Protein AF-A0A1I3QGP7-F1 (afdb_monomer_lite)

InterPro domains:
  IPR021505 Bacteriophage B3, Orf6 [PF11363] (1-70)

Fold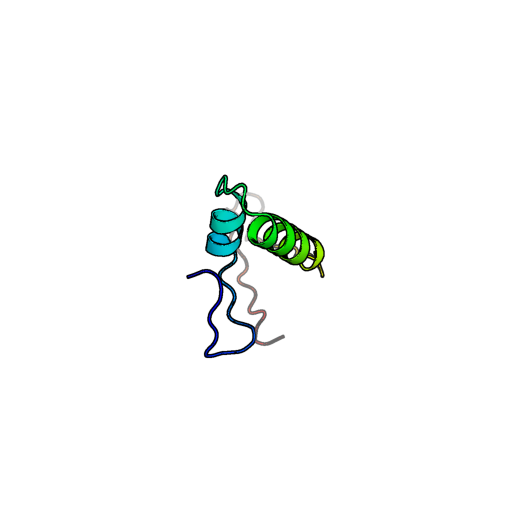seek 3Di:
DQDDPVDPPDGDPVVLVVLLPDPDPPPVSVVVSVVSVVPDDDPDDDDDDWDWDAPDPPGDTDTDDDDPVVD

Structure (mmCIF, N/CA/C/O backbone):
data_AF-A0A1I3QGP7-F1
#
_entry.id   AF-A0A1I3QGP7-F1
#
loop_
_atom_site.group_PDB
_atom_site.id
_atom_site.type_symbol
_atom_site.label_atom_id
_atom_site.label_alt_id
_atom_site.label_comp_id
_atom_site.label_asym_id
_atom_site.label_entity_id
_atom_site.label_seq_id
_atom_site.pdbx_PDB_ins_code
_atom_site.Cartn_x
_atom_site.Cartn_y
_atom_site.Cartn_z
_atom_site.occupancy
_atom_site.B_iso_or_equiv
_atom_site.auth_seq_id
_atom_site.auth_comp_id
_atom_site.auth_asym_id
_atom_site.auth_atom_id
_atom_site.pdbx_PDB_model_num
ATOM 1 N N . ARG A 1 1 ? -14.001 -5.210 0.417 1.00 77.56 1 ARG A N 1
ATOM 2 C CA . ARG A 1 1 ? -14.108 -5.443 1.883 1.00 77.56 1 ARG A CA 1
ATOM 3 C C . ARG A 1 1 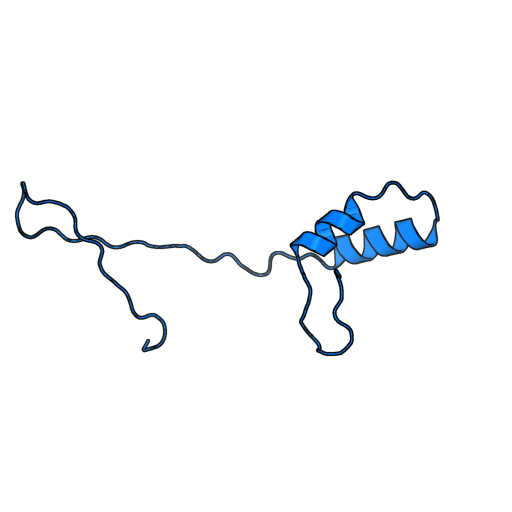? -12.715 -5.340 2.482 1.00 77.56 1 ARG A C 1
ATOM 5 O O . ARG A 1 1 ? -11.820 -6.031 2.010 1.00 77.56 1 ARG A O 1
ATOM 12 N N . ALA A 1 2 ? -12.532 -4.477 3.483 1.00 82.88 2 ALA A N 1
ATOM 13 C CA . ALA A 1 2 ? -11.216 -4.190 4.056 1.00 82.88 2 ALA A CA 1
ATOM 14 C C . ALA A 1 2 ? -10.665 -5.310 4.952 1.00 82.88 2 ALA A C 1
ATOM 16 O O . ALA A 1 2 ? -9.492 -5.663 4.843 1.00 82.88 2 ALA A O 1
ATOM 17 N N . PHE A 1 3 ? -11.530 -5.905 5.772 1.00 87.12 3 PHE A N 1
ATOM 18 C CA . PHE A 1 3 ? -11.209 -7.041 6.631 1.00 87.12 3 PHE A CA 1
ATOM 19 C C . PHE A 1 3 ? -11.893 -8.297 6.090 1.00 87.12 3 PHE A C 1
ATOM 21 O O . PHE A 1 3 ? -13.096 -8.269 5.814 1.00 87.12 3 PHE A O 1
ATOM 28 N N . ASN A 1 4 ? -11.135 -9.383 5.929 1.00 81.44 4 ASN A N 1
ATOM 29 C CA . ASN A 1 4 ? -11.688 -10.708 5.675 1.00 81.44 4 ASN A CA 1
ATOM 30 C C . ASN A 1 4 ? -11.617 -11.525 6.973 1.00 81.44 4 ASN A C 1
ATOM 32 O O . ASN A 1 4 ? -10.537 -11.925 7.401 1.00 81.44 4 ASN A O 1
ATOM 36 N N . THR A 1 5 ? -12.761 -11.722 7.626 1.00 76.69 5 THR A N 1
ATOM 37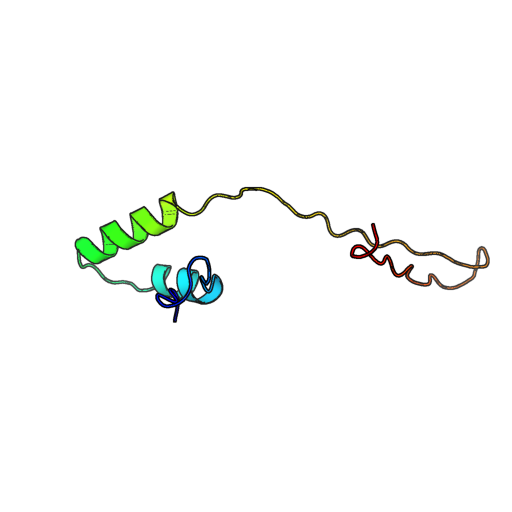 C CA . THR A 1 5 ? -12.862 -12.360 8.951 1.00 76.69 5 THR A CA 1
ATOM 38 C C . THR A 1 5 ? -12.674 -13.870 8.914 1.00 76.69 5 THR A C 1
ATOM 40 O O . THR A 1 5 ? -12.369 -14.469 9.939 1.00 76.69 5 THR A O 1
ATOM 43 N N . ASP A 1 6 ? -12.807 -14.478 7.736 1.00 73.50 6 ASP A N 1
ATOM 44 C CA . ASP A 1 6 ? -12.813 -15.935 7.593 1.00 73.50 6 ASP A CA 1
ATOM 45 C C . ASP A 1 6 ? -11.391 -16.513 7.501 1.00 73.50 6 ASP A C 1
ATOM 47 O O . ASP A 1 6 ? -11.189 -17.719 7.642 1.00 73.50 6 ASP A O 1
ATOM 51 N N . LYS A 1 7 ? -10.380 -15.664 7.256 1.00 67.62 7 LYS A N 1
ATOM 52 C CA . LYS A 1 7 ? -8.966 -16.057 7.158 1.00 67.62 7 LYS A CA 1
ATOM 53 C C . LYS A 1 7 ? -8.066 -15.011 7.806 1.00 67.62 7 LYS A C 1
ATOM 55 O O . LYS A 1 7 ? -7.920 -13.900 7.295 1.00 67.62 7 LYS A O 1
ATOM 60 N N . ALA A 1 8 ? -7.400 -15.397 8.893 1.00 61.16 8 ALA A N 1
ATOM 61 C CA . ALA A 1 8 ? -6.388 -14.567 9.537 1.00 61.16 8 ALA A CA 1
ATOM 62 C C . ALA A 1 8 ? -5.315 -14.112 8.526 1.00 61.16 8 ALA A C 1
ATOM 64 O O . ALA A 1 8 ? -4.853 -14.890 7.691 1.00 61.16 8 ALA A O 1
ATOM 65 N N . GLY A 1 9 ? -4.942 -12.832 8.585 1.00 67.88 9 GLY A N 1
ATOM 66 C CA . GLY A 1 9 ? -3.923 -12.233 7.716 1.00 67.88 9 GLY A CA 1
ATOM 67 C C . GLY A 1 9 ? -4.408 -11.772 6.335 1.00 67.88 9 GLY A C 1
ATOM 68 O O . GLY A 1 9 ? -3.633 -11.150 5.610 1.00 67.88 9 GLY A O 1
ATOM 69 N N . GLN A 1 10 ? -5.673 -11.999 5.961 1.00 76.56 10 GLN A N 1
ATOM 70 C CA . GLN A 1 10 ? -6.229 -11.450 4.720 1.00 76.56 10 GLN A CA 1
ATOM 71 C C . GLN A 1 10 ? -6.829 -10.057 4.939 1.00 76.56 10 GLN A C 1
ATOM 73 O O . GLN A 1 10 ? -8.020 -9.891 5.202 1.00 76.56 10 GLN A O 1
ATOM 78 N N . ILE A 1 11 ? -5.984 -9.037 4.801 1.00 84.38 11 ILE A N 1
ATOM 79 C CA . ILE A 1 11 ? -6.387 -7.628 4.843 1.00 84.38 11 ILE A CA 1
ATOM 80 C C . ILE A 1 11 ? -6.188 -7.027 3.455 1.00 84.38 11 ILE A C 1
ATOM 82 O O . ILE A 1 11 ? -5.107 -7.128 2.869 1.00 84.38 11 ILE A O 1
ATOM 86 N N . ASN A 1 12 ? -7.217 -6.362 2.928 1.00 87.31 12 ASN A N 1
ATOM 87 C CA . ASN A 1 12 ? -7.074 -5.615 1.686 1.00 87.31 12 ASN A CA 1
ATOM 88 C C . ASN A 1 12 ? -6.573 -4.200 1.994 1.00 87.31 12 ASN A C 1
ATOM 90 O O . ASN A 1 12 ? -7.324 -3.336 2.445 1.00 87.31 12 ASN A 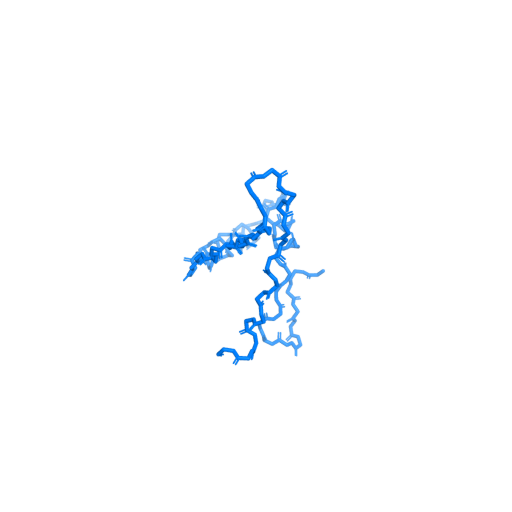O 1
ATOM 94 N N . ARG A 1 13 ? -5.291 -3.953 1.710 1.00 87.06 13 ARG A N 1
ATOM 95 C CA . ARG A 1 13 ? -4.638 -2.671 2.000 1.00 87.06 13 ARG A CA 1
ATOM 96 C C . ARG A 1 13 ? -5.315 -1.478 1.315 1.00 87.06 13 ARG A C 1
ATOM 98 O O . ARG A 1 13 ? -5.422 -0.424 1.931 1.0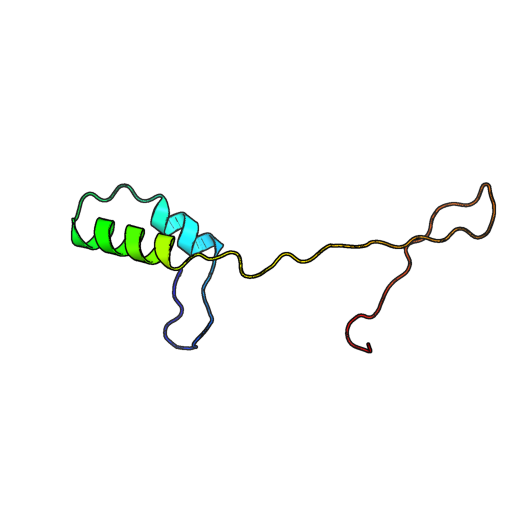0 87.06 13 ARG A O 1
ATOM 105 N N . ALA A 1 14 ? -5.768 -1.626 0.069 1.00 90.19 14 ALA A N 1
ATOM 106 C CA . ALA A 1 14 ? -6.419 -0.534 -0.659 1.00 90.19 14 ALA A CA 1
ATOM 107 C C . ALA A 1 14 ? -7.740 -0.133 0.012 1.00 90.19 14 ALA A C 1
ATOM 109 O O . ALA A 1 14 ? -8.002 1.045 0.236 1.00 90.19 14 ALA A O 1
ATOM 110 N N . GLU A 1 15 ? -8.521 -1.127 0.418 1.00 90.94 15 GLU A N 1
ATOM 111 C CA . GLU A 1 15 ? -9.809 -0.937 1.085 1.00 90.94 15 GLU A CA 1
ATOM 112 C C . GLU A 1 15 ? -9.659 -0.344 2.495 1.00 90.94 15 GLU A C 1
ATOM 114 O O . GLU A 1 15 ? -10.486 0.465 2.907 1.00 90.94 15 GLU A O 1
ATOM 119 N N . ILE A 1 16 ? -8.589 -0.679 3.227 1.00 91.25 16 ILE A N 1
ATOM 120 C CA . ILE A 1 16 ? -8.268 -0.029 4.511 1.00 91.25 16 ILE A CA 1
ATOM 121 C C . ILE A 1 16 ? -8.050 1.474 4.311 1.00 91.25 16 ILE A C 1
ATOM 123 O O . ILE A 1 16 ? -8.613 2.282 5.047 1.00 91.25 16 ILE A O 1
ATOM 127 N N . PHE A 1 17 ? -7.292 1.870 3.284 1.00 92.06 17 PHE A N 1
ATOM 128 C CA . PHE A 1 17 ? -7.115 3.289 2.969 1.00 92.06 17 PHE A CA 1
ATOM 129 C C . PHE A 1 17 ? -8.414 3.966 2.525 1.00 92.06 17 PHE A C 1
ATOM 131 O O . PHE A 1 17 ? -8.569 5.162 2.759 1.00 92.06 17 PHE A O 1
ATOM 138 N N . MET A 1 18 ? -9.351 3.234 1.916 1.00 93.19 18 MET A N 1
ATOM 139 C CA . MET A 1 18 ? -10.682 3.767 1.613 1.00 93.19 18 MET A CA 1
ATOM 140 C C . MET A 1 18 ? -11.502 4.018 2.882 1.00 93.19 18 MET A C 1
ATOM 142 O O . MET A 1 18 ? -12.111 5.078 2.983 1.00 93.19 18 MET A O 1
ATOM 146 N N . LEU A 1 19 ? -11.470 3.111 3.869 1.00 92.00 19 LEU A N 1
ATOM 147 C CA . LEU A 1 19 ? -12.143 3.321 5.161 1.00 92.00 19 LEU A CA 1
ATOM 148 C C . LEU A 1 19 ? -11.629 4.576 5.872 1.00 92.00 19 LEU A C 1
ATOM 150 O O . LEU A 1 19 ? -12.425 5.384 6.339 1.00 92.00 19 LEU A O 1
ATOM 154 N N . LEU A 1 20 ? -10.307 4.779 5.886 1.00 92.69 20 LEU A N 1
ATOM 155 C CA . LEU A 1 20 ? -9.677 5.935 6.535 1.00 92.69 20 LEU A CA 1
ATOM 156 C C . LEU A 1 20 ? -10.049 7.291 5.905 1.00 92.69 20 LEU A C 1
ATOM 158 O O . LEU A 1 20 ? -9.768 8.321 6.514 1.00 92.69 20 LEU A O 1
ATOM 162 N N . ARG A 1 21 ? -10.627 7.306 4.696 1.00 93.81 21 ARG A N 1
ATOM 163 C CA . ARG A 1 21 ? -11.052 8.527 3.987 1.00 93.81 21 ARG A CA 1
ATOM 164 C C . ARG A 1 21 ? -12.501 8.921 4.261 1.00 93.81 21 ARG A C 1
ATOM 166 O O . ARG A 1 21 ? -12.901 10.004 3.849 1.00 93.81 21 ARG A O 1
ATOM 173 N N . LEU A 1 22 ? -13.293 8.045 4.876 1.00 94.44 22 LEU A N 1
ATOM 174 C CA . LEU A 1 22 ? -14.693 8.338 5.163 1.00 94.44 22 LEU A CA 1
ATOM 175 C C . LEU A 1 22 ? -14.779 9.371 6.288 1.00 94.44 22 LEU A C 1
ATOM 177 O O . LEU A 1 22 ? -14.231 9.163 7.371 1.00 94.44 22 LEU A O 1
ATOM 181 N N . ASP A 1 23 ? -15.489 10.462 6.019 1.00 94.69 23 ASP A N 1
ATOM 182 C CA . ASP A 1 23 ? -15.719 11.538 6.977 1.00 94.69 23 ASP A CA 1
ATOM 183 C C . ASP A 1 23 ? -16.940 11.219 7.850 1.00 94.69 23 ASP A C 1
ATOM 185 O O . ASP A 1 23 ? -18.069 11.622 7.574 1.00 94.69 23 ASP A O 1
ATOM 189 N N . ILE A 1 24 ? -16.718 10.391 8.870 1.00 96.69 24 ILE A N 1
ATOM 190 C CA . ILE A 1 24 ? -17.739 9.969 9.830 1.00 96.69 24 ILE A CA 1
ATOM 191 C C . ILE A 1 24 ? -17.327 10.478 11.209 1.00 96.69 24 ILE A C 1
ATOM 193 O O . ILE A 1 24 ? -16.237 10.179 11.691 1.00 96.69 24 ILE A O 1
ATOM 197 N N . GLN A 1 25 ? -18.232 11.219 11.844 1.00 96.94 25 GLN A N 1
ATOM 198 C CA . GLN A 1 25 ? -17.987 11.934 13.101 1.00 96.94 25 GLN A CA 1
ATOM 199 C C . GLN A 1 25 ? -18.369 11.125 14.359 1.00 96.94 25 GLN A C 1
ATOM 201 O O . GLN A 1 25 ? -18.228 11.621 15.472 1.00 96.94 25 GLN A O 1
ATOM 206 N N . ASP A 1 26 ? -18.858 9.885 14.208 1.00 97.94 26 ASP A N 1
ATOM 207 C CA . ASP A 1 26 ? -19.139 8.983 15.340 1.00 97.94 26 ASP A CA 1
ATOM 208 C C . ASP A 1 26 ? -17.842 8.688 16.113 1.00 97.94 26 ASP A C 1
ATOM 210 O O . ASP A 1 26 ? -16.828 8.293 15.536 1.00 97.94 26 ASP A O 1
ATOM 214 N N . GLU A 1 27 ? -17.870 8.859 17.433 1.00 97.50 27 GLU A N 1
ATOM 215 C CA . GLU A 1 27 ? -16.688 8.711 18.286 1.00 97.50 27 GLU A CA 1
ATOM 216 C C . GLU A 1 27 ? -16.068 7.308 18.198 1.00 97.50 27 GLU A C 1
ATOM 218 O O . GLU A 1 27 ? -14.848 7.173 18.097 1.00 97.50 27 GLU A O 1
ATOM 223 N N . ARG A 1 28 ? -16.890 6.251 18.131 1.00 97.31 28 ARG A N 1
ATOM 224 C CA . ARG A 1 28 ? -16.400 4.867 18.005 1.00 97.31 28 ARG A CA 1
ATOM 225 C C . ARG A 1 28 ? -15.714 4.661 16.664 1.00 97.31 28 ARG A C 1
ATOM 227 O O .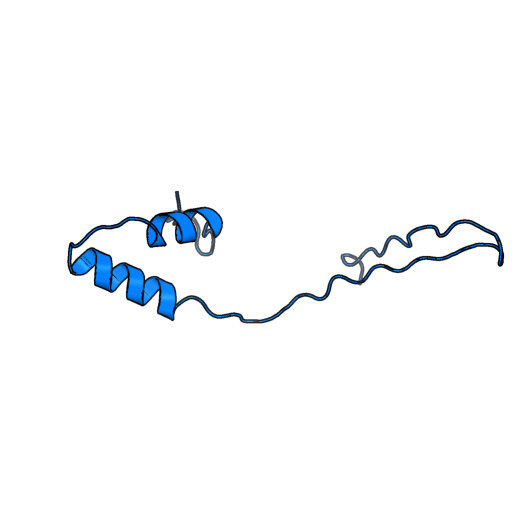 ARG A 1 28 ? -14.715 3.942 16.592 1.00 97.31 28 ARG A O 1
ATOM 234 N N . TRP A 1 29 ? -16.234 5.289 15.608 1.00 96.31 29 TRP A N 1
ATOM 235 C CA . TRP A 1 29 ? -15.593 5.280 14.296 1.00 96.31 29 TRP A CA 1
ATOM 236 C C . TRP A 1 29 ? -14.222 5.951 14.354 1.00 96.31 29 TRP A C 1
ATOM 238 O O . TRP A 1 29 ? -13.231 5.356 13.926 1.00 96.31 29 TRP A O 1
ATOM 248 N N . LEU A 1 30 ? -14.140 7.149 14.936 1.00 97.00 30 LEU A N 1
ATOM 249 C CA . LEU A 1 30 ? -12.880 7.878 15.085 1.00 97.00 30 LEU A CA 1
ATOM 250 C C . LEU A 1 30 ? -11.855 7.070 15.891 1.00 97.00 30 LEU A C 1
ATOM 252 O O . LEU A 1 30 ? -10.716 6.917 15.437 1.00 97.00 30 LEU A O 1
ATOM 256 N N . SER A 1 31 ? -12.260 6.475 17.018 1.00 97.31 31 SER A N 1
ATOM 257 C CA . SER A 1 31 ? -11.401 5.585 17.810 1.00 97.31 31 SER A CA 1
ATOM 258 C C . SER A 1 31 ? -10.918 4.377 17.003 1.00 97.31 31 SER A C 1
ATOM 260 O O . SER A 1 31 ? -9.735 4.037 17.054 1.00 97.31 31 SER A O 1
ATOM 262 N N . ALA A 1 32 ? -11.788 3.753 16.202 1.00 95.62 32 ALA A N 1
ATOM 263 C CA . ALA A 1 32 ? -11.400 2.643 15.333 1.00 95.62 32 ALA A CA 1
ATOM 264 C C . ALA A 1 32 ? -10.390 3.077 14.255 1.00 95.62 32 ALA A C 1
ATOM 266 O O . ALA A 1 32 ? -9.415 2.368 14.003 1.00 95.62 32 ALA A O 1
ATOM 267 N N . MET A 1 33 ? -10.574 4.250 13.641 1.00 96.19 33 MET A N 1
ATOM 268 C CA . MET A 1 33 ? -9.638 4.778 12.641 1.00 96.19 33 MET A CA 1
ATOM 269 C C . MET A 1 33 ? -8.269 5.111 13.252 1.00 96.19 33 MET A C 1
ATOM 271 O O . MET A 1 33 ? -7.246 4.934 12.586 1.00 96.19 33 MET A O 1
ATOM 275 N N . VAL A 1 34 ? -8.232 5.572 14.508 1.00 96.25 34 VAL A N 1
ATOM 276 C CA . VAL A 1 34 ? -6.985 5.743 15.274 1.00 96.25 34 VAL A CA 1
ATOM 277 C C . VAL A 1 34 ? -6.307 4.391 15.501 1.00 96.25 34 VAL A C 1
ATOM 279 O O . VAL A 1 34 ? -5.162 4.224 15.092 1.00 96.25 34 VAL A O 1
ATOM 282 N N . ALA A 1 35 ? -7.030 3.394 16.018 1.00 95.69 35 ALA A N 1
ATOM 283 C CA . ALA A 1 35 ? -6.474 2.062 16.267 1.00 95.69 35 ALA A CA 1
ATOM 284 C C . ALA A 1 35 ? -5.910 1.400 14.994 1.00 95.69 35 ALA A C 1
ATOM 286 O O . ALA A 1 35 ? -4.845 0.782 15.025 1.00 95.69 35 ALA A O 1
ATOM 287 N N . ILE A 1 36 ? -6.588 1.561 13.850 1.00 93.12 36 ILE A N 1
ATOM 288 C CA . ILE A 1 36 ? -6.092 1.079 12.551 1.00 93.12 36 ILE A CA 1
ATOM 289 C C . ILE A 1 36 ? -4.777 1.773 12.178 1.00 93.12 36 ILE A C 1
ATOM 291 O O . ILE A 1 36 ? -3.853 1.104 11.716 1.00 93.12 36 ILE A O 1
ATOM 295 N N . ARG A 1 37 ? -4.673 3.095 12.373 1.00 93.31 37 ARG A N 1
ATOM 296 C CA . ARG A 1 37 ? -3.435 3.843 12.107 1.00 93.31 37 ARG A CA 1
ATOM 297 C C . ARG A 1 37 ? -2.288 3.394 13.000 1.00 93.31 37 ARG A C 1
ATOM 299 O O . ARG A 1 37 ? -1.206 3.149 12.477 1.00 93.31 37 ARG A O 1
ATOM 306 N N . ASP A 1 38 ? -2.540 3.196 14.286 1.00 94.06 38 ASP A N 1
ATOM 307 C CA . ASP A 1 38 ? -1.520 2.757 15.245 1.00 94.06 38 ASP A CA 1
ATOM 308 C C . ASP A 1 38 ? -1.009 1.335 14.954 1.00 94.06 38 ASP A C 1
ATOM 310 O O . ASP A 1 38 ? 0.157 1.003 15.202 1.00 94.06 38 ASP A O 1
ATOM 314 N N . ALA A 1 39 ? -1.870 0.489 14.381 1.00 90.62 39 ALA A N 1
ATOM 315 C CA . ALA A 1 39 ? -1.515 -0.857 13.946 1.00 90.62 39 ALA A CA 1
ATOM 316 C C . ALA A 1 39 ? -0.696 -0.886 12.637 1.00 90.62 39 ALA A C 1
ATOM 318 O O . ALA A 1 39 ? -0.023 -1.883 12.359 1.00 90.62 39 ALA A O 1
ATOM 319 N N . MET A 1 40 ? -0.716 0.177 11.822 1.00 89.38 40 MET A N 1
ATOM 320 C CA . MET A 1 40 ? 0.056 0.237 10.577 1.00 89.38 40 MET A CA 1
ATOM 321 C C . MET A 1 40 ? 1.535 0.511 10.862 1.00 89.38 40 MET A C 1
ATOM 323 O O . MET A 1 40 ? 1.948 1.643 11.100 1.00 89.38 40 MET A O 1
ATOM 327 N N . ARG A 1 41 ? 2.365 -0.533 10.768 1.00 86.56 41 ARG A N 1
ATOM 328 C CA . ARG A 1 41 ? 3.823 -0.430 10.917 1.00 86.56 41 ARG A CA 1
ATOM 329 C C . ARG A 1 41 ? 4.536 -0.879 9.650 1.00 86.56 41 ARG A C 1
ATOM 331 O O . ARG A 1 41 ? 4.231 -1.931 9.090 1.00 86.56 41 ARG A O 1
ATOM 338 N N . VAL A 1 42 ? 5.525 -0.100 9.219 1.00 84.12 42 VAL A N 1
ATOM 339 C CA . VAL A 1 42 ? 6.462 -0.532 8.177 1.00 84.12 42 VAL A CA 1
ATOM 340 C C . VAL A 1 42 ? 7.449 -1.499 8.825 1.00 84.12 42 VAL A C 1
ATOM 342 O O . VAL A 1 42 ? 8.355 -1.085 9.537 1.00 84.12 42 VAL A O 1
ATOM 345 N N . VAL A 1 43 ? 7.245 -2.798 8.606 1.00 84.75 43 VAL A N 1
ATOM 346 C CA . VAL A 1 43 ? 8.101 -3.867 9.159 1.00 84.75 43 VAL A CA 1
ATOM 347 C C . VAL A 1 43 ? 9.341 -4.153 8.306 1.00 84.75 43 VAL A C 1
ATOM 349 O O . VAL A 1 43 ? 10.209 -4.921 8.702 1.00 84.75 43 VAL A O 1
ATOM 352 N N . GLY A 1 44 ? 9.430 -3.538 7.128 1.00 80.81 44 GLY A N 1
ATOM 353 C CA . GLY A 1 44 ? 10.563 -3.668 6.226 1.00 80.81 44 GLY A CA 1
ATOM 354 C C . GLY A 1 44 ? 10.282 -3.035 4.870 1.00 80.81 44 GLY A C 1
ATOM 355 O O . GLY A 1 44 ? 9.149 -2.668 4.549 1.00 80.81 44 GLY A O 1
ATOM 356 N N . SER A 1 45 ? 11.325 -2.924 4.060 1.00 81.38 45 SER A N 1
ATOM 357 C CA . SER A 1 45 ? 11.241 -2.556 2.651 1.00 81.38 45 SER A CA 1
ATOM 358 C C . SER A 1 45 ? 11.814 -3.693 1.808 1.00 81.38 45 SER A C 1
ATOM 360 O O . SER A 1 45 ? 12.689 -4.436 2.250 1.00 81.38 45 SER A O 1
ATOM 362 N N . LYS A 1 46 ? 11.296 -3.867 0.589 1.00 77.12 46 LYS A N 1
ATOM 363 C CA . LYS A 1 46 ? 11.848 -4.818 -0.378 1.00 77.12 46 LYS A CA 1
ATOM 364 C C . LYS A 1 46 ? 12.492 -4.026 -1.506 1.00 77.12 46 LYS A C 1
ATOM 366 O O . LYS A 1 46 ? 11.794 -3.330 -2.242 1.00 77.12 46 LYS A O 1
ATOM 371 N N . THR A 1 47 ? 13.807 -4.127 -1.647 1.00 79.38 47 THR A N 1
ATOM 372 C CA . THR A 1 47 ? 14.519 -3.495 -2.760 1.00 79.38 47 THR A CA 1
ATOM 373 C C . THR A 1 47 ? 14.262 -4.287 -4.035 1.00 79.38 47 THR A C 1
ATOM 375 O O . THR A 1 47 ? 14.511 -5.491 -4.092 1.00 79.38 47 THR A O 1
ATOM 378 N N . TYR A 1 48 ? 13.751 -3.619 -5.067 1.00 77.81 48 TYR A N 1
ATOM 379 C CA . TYR A 1 48 ? 13.576 -4.224 -6.381 1.00 77.81 48 TYR A CA 1
ATOM 380 C C . TYR A 1 48 ? 14.844 -4.014 -7.213 1.00 77.81 48 TYR A C 1
ATOM 382 O O . TYR A 1 48 ? 15.121 -2.905 -7.664 1.00 77.81 48 TYR A O 1
ATOM 390 N N . VAL A 1 49 ? 15.626 -5.080 -7.387 1.00 81.69 49 VAL A N 1
ATOM 391 C CA . VAL A 1 49 ? 16.876 -5.068 -8.158 1.00 81.69 49 VAL A CA 1
ATOM 392 C C . VAL A 1 49 ? 16.622 -5.651 -9.547 1.00 81.69 49 VAL A C 1
ATOM 394 O O . VAL A 1 49 ? 16.011 -6.711 -9.674 1.00 81.69 49 VAL A O 1
ATOM 397 N N . ARG A 1 50 ? 17.105 -4.970 -10.594 1.00 87.38 50 ARG A N 1
ATOM 398 C CA . ARG A 1 50 ? 17.137 -5.493 -11.967 1.00 87.38 50 ARG A CA 1
ATOM 399 C C . ARG A 1 50 ? 18.577 -5.595 -12.447 1.00 87.38 50 ARG A C 1
ATOM 401 O O . ARG A 1 50 ? 19.302 -4.605 -12.429 1.00 87.38 50 ARG A O 1
ATOM 408 N N . CYS A 1 51 ? 18.952 -6.775 -12.920 1.00 90.31 51 CYS A N 1
ATOM 409 C CA . CYS A 1 51 ? 20.249 -7.023 -13.535 1.00 90.31 51 CYS A CA 1
ATOM 410 C C . CYS A 1 51 ? 20.092 -7.074 -15.054 1.00 90.31 51 CYS A C 1
ATOM 412 O O . CYS A 1 51 ? 19.102 -7.602 -15.562 1.00 90.31 51 CYS A O 1
ATOM 414 N N . TYR A 1 52 ? 21.077 -6.546 -15.775 1.00 94.38 52 TYR A N 1
ATOM 415 C CA . TYR A 1 52 ? 21.121 -6.582 -17.232 1.00 94.38 52 TYR A CA 1
ATOM 416 C C . TYR A 1 52 ? 22.503 -7.029 -17.698 1.00 94.38 52 TYR A C 1
ATOM 418 O O . TYR A 1 52 ? 23.505 -6.789 -17.023 1.00 94.38 52 TYR A O 1
ATOM 426 N N . ARG A 1 53 ? 22.554 -7.654 -18.872 1.00 94.38 53 ARG A N 1
ATOM 427 C CA . ARG A 1 53 ? 23.793 -8.028 -19.562 1.00 94.38 53 ARG A CA 1
ATOM 428 C C . ARG A 1 53 ? 23.745 -7.586 -21.019 1.00 94.38 53 ARG A C 1
ATOM 430 O O . ARG A 1 53 ? 22.664 -7.449 -21.578 1.00 94.38 53 ARG A O 1
ATOM 437 N N . ARG A 1 54 ? 24.901 -7.403 -21.645 1.00 96.88 54 ARG A N 1
ATOM 438 C CA . ARG A 1 54 ? 25.031 -7.189 -23.093 1.00 96.88 54 ARG A CA 1
ATOM 439 C C . ARG A 1 54 ? 26.198 -8.015 -23.615 1.00 96.88 54 ARG A C 1
ATOM 441 O O . ARG A 1 54 ? 27.168 -8.211 -22.888 1.00 96.88 54 ARG A O 1
ATOM 448 N N . GLU A 1 55 ? 26.086 -8.505 -24.843 1.00 92.69 55 GLU A N 1
ATOM 449 C CA . GLU A 1 55 ? 27.087 -9.408 -25.434 1.00 92.69 55 GLU A CA 1
ATOM 450 C C . GLU A 1 55 ? 28.311 -8.665 -25.983 1.00 92.69 55 GLU A C 1
ATOM 452 O O . GLU A 1 55 ? 29.407 -9.213 -26.020 1.00 92.69 55 GLU A O 1
ATOM 457 N N . SER A 1 56 ? 28.155 -7.393 -26.355 1.00 94.81 56 SER A N 1
ATOM 458 C CA . SER A 1 56 ? 29.235 -6.542 -26.858 1.00 94.81 56 SER A CA 1
ATOM 459 C C . SER A 1 56 ? 29.108 -5.115 -26.319 1.00 94.81 56 SER A C 1
ATOM 461 O O . SER A 1 56 ? 28.097 -4.750 -25.713 1.00 94.81 56 SER A O 1
ATOM 463 N N . ARG A 1 57 ? 30.138 -4.280 -26.522 1.00 92.06 57 ARG A N 1
ATOM 464 C CA . ARG A 1 57 ? 30.138 -2.878 -26.054 1.00 92.06 57 ARG A CA 1
ATOM 465 C C . ARG A 1 57 ? 29.022 -2.036 -26.679 1.00 92.06 57 ARG A C 1
ATOM 467 O O . ARG A 1 57 ? 28.518 -1.135 -26.015 1.00 92.06 57 ARG A O 1
ATOM 474 N N . GLU A 1 58 ? 28.635 -2.355 -27.907 1.00 95.75 58 GLU A N 1
ATOM 475 C CA . GLU A 1 58 ? 27.586 -1.668 -28.675 1.00 95.75 58 GLU A CA 1
ATOM 476 C C . GLU A 1 58 ? 26.243 -2.418 -28.640 1.00 95.75 58 GLU A C 1
ATOM 478 O O . GLU A 1 58 ? 25.230 -1.906 -29.108 1.00 95.75 58 GLU A O 1
ATOM 483 N N . GLY A 1 59 ? 26.215 -3.629 -28.073 1.00 93.56 59 GLY A N 1
ATOM 484 C CA . GLY A 1 59 ? 25.024 -4.468 -28.008 1.00 93.56 59 GLY A CA 1
ATOM 485 C C . GLY A 1 59 ? 23.953 -3.941 -27.049 1.00 93.56 59 GLY A C 1
ATOM 486 O O . GLY A 1 59 ? 24.241 -3.266 -26.055 1.00 93.56 59 GLY A O 1
ATOM 487 N N . ALA A 1 60 ? 22.700 -4.307 -27.329 1.00 94.94 60 ALA A N 1
ATOM 488 C CA . ALA A 1 60 ? 21.556 -3.961 -26.494 1.00 94.94 60 ALA A CA 1
ATOM 489 C C . ALA A 1 60 ? 21.606 -4.668 -25.128 1.00 94.94 60 ALA A C 1
ATOM 491 O O . ALA A 1 60 ? 21.994 -5.834 -25.019 1.00 94.94 60 ALA A O 1
ATOM 492 N N . TRP A 1 61 ? 21.157 -3.969 -24.086 1.00 95.56 61 TRP A N 1
ATOM 493 C CA . TRP A 1 61 ? 20.987 -4.545 -22.756 1.00 95.56 61 TRP A CA 1
ATOM 494 C C . TRP A 1 61 ? 19.823 -5.536 -22.735 1.00 95.56 61 TRP A C 1
ATOM 496 O O . TRP A 1 61 ? 18.702 -5.204 -23.108 1.00 95.56 61 TRP A O 1
ATOM 506 N N . GLN A 1 62 ? 20.091 -6.738 -22.244 1.00 95.69 62 GLN A N 1
ATOM 507 C CA . GLN A 1 62 ? 19.128 -7.813 -22.052 1.00 95.69 62 GLN A CA 1
ATOM 508 C C . GLN A 1 62 ? 18.913 -8.040 -20.552 1.00 95.69 62 GLN A C 1
ATOM 510 O O . GLN A 1 62 ? 19.898 -8.116 -19.808 1.00 95.69 62 GLN A O 1
ATOM 515 N N . PRO A 1 63 ? 17.661 -8.138 -20.076 1.00 93.50 63 PRO A N 1
ATOM 516 C CA . PRO A 1 63 ? 17.384 -8.393 -18.669 1.00 93.50 63 PRO A CA 1
ATOM 517 C C . PRO A 1 63 ? 17.856 -9.793 -18.263 1.00 93.50 63 PRO A C 1
ATOM 519 O O . PRO A 1 63 ? 17.721 -10.759 -19.012 1.00 93.50 63 PRO A O 1
ATOM 522 N N . VAL A 1 64 ? 18.389 -9.904 -17.050 1.00 91.31 64 VAL A N 1
ATOM 523 C CA . VAL A 1 64 ? 18.726 -11.184 -16.424 1.00 91.31 64 VAL A CA 1
ATOM 524 C C . VAL A 1 64 ? 17.560 -11.593 -15.532 1.00 91.31 64 VAL A C 1
ATOM 526 O O . VAL A 1 64 ? 17.288 -10.949 -14.518 1.00 91.31 64 VAL A O 1
ATOM 529 N N . THR A 1 65 ? 16.865 -12.664 -15.910 1.00 85.94 65 THR A N 1
ATOM 530 C CA . THR A 1 65 ? 15.816 -13.261 -15.078 1.00 85.94 65 THR A CA 1
ATOM 531 C C . THR A 1 65 ? 16.456 -13.972 -13.890 1.00 85.94 65 THR A C 1
ATOM 533 O O . THR A 1 65 ? 17.238 -14.902 -14.074 1.00 85.94 65 THR A O 1
ATOM 536 N N . ILE A 1 66 ? 16.120 -13.539 -12.674 1.00 80.06 66 ILE A N 1
ATOM 537 C CA . ILE A 1 66 ? 16.571 -14.168 -11.429 1.00 80.06 66 ILE A CA 1
ATOM 538 C C . ILE A 1 66 ? 15.399 -14.957 -10.849 1.00 80.06 66 ILE A C 1
ATOM 540 O O . ILE A 1 66 ? 14.371 -14.375 -10.496 1.00 80.06 66 ILE A O 1
ATOM 544 N N . ASP A 1 67 ? 15.558 -16.274 -10.744 1.00 78.69 67 ASP A N 1
ATOM 545 C CA . ASP A 1 67 ? 14.606 -17.139 -10.049 1.00 78.69 67 ASP A CA 1
ATOM 546 C C . ASP A 1 67 ? 14.881 -17.094 -8.542 1.00 78.69 67 ASP A C 1
ATOM 548 O O . ASP A 1 67 ? 15.700 -17.838 -8.008 1.00 78.69 67 ASP A O 1
ATOM 552 N N . LEU A 1 68 ? 14.202 -16.173 -7.860 1.00 68.00 68 LEU A N 1
ATOM 553 C CA . LEU A 1 68 ? 14.296 -16.006 -6.408 1.00 68.00 68 LEU A CA 1
ATOM 554 C C . LEU A 1 68 ? 13.668 -17.170 -5.622 1.00 68.00 68 LEU A C 1
ATOM 556 O O . LEU A 1 68 ? 13.889 -17.244 -4.421 1.00 68.00 68 LEU A O 1
ATOM 560 N N . ALA A 1 69 ? 12.868 -18.038 -6.251 1.00 66.75 69 ALA A N 1
ATOM 561 C CA . ALA A 1 69 ? 12.183 -19.134 -5.561 1.00 66.75 69 ALA A CA 1
ATOM 562 C C . ALA A 1 69 ? 13.050 -20.396 -5.423 1.00 66.75 69 ALA A C 1
ATOM 564 O O . ALA A 1 69 ? 12.729 -21.267 -4.618 1.00 66.75 69 ALA A O 1
ATOM 565 N N . LYS A 1 70 ? 14.128 -20.504 -6.208 1.00 62.25 70 LYS A N 1
ATOM 566 C CA . LYS A 1 70 ? 15.111 -21.600 -6.138 1.00 62.25 70 LYS A CA 1
ATOM 567 C C . LYS A 1 70 ? 16.344 -21.280 -5.284 1.00 62.25 70 LYS A C 1
ATOM 569 O O . LYS A 1 70 ? 17.235 -22.123 -5.204 1.00 62.25 70 LYS A O 1
ATOM 574 N N . ALA A 1 71 ? 16.418 -20.070 -4.735 1.00 57.62 71 ALA A N 1
ATOM 575 C CA . ALA A 1 71 ? 17.510 -19.602 -3.885 1.00 57.62 71 ALA A CA 1
ATOM 576 C C . ALA A 1 71 ? 17.273 -19.947 -2.410 1.00 57.62 71 ALA A C 1
ATOM 578 O O . ALA A 1 71 ? 16.091 -19.973 -1.996 1.00 57.62 71 ALA A O 1
#

Organism: NCBI:txid1114924

pLDDT: mean 87.24, std 9.93, range [57.62, 97.94]

Radius of gyration: 21.54 Å; chains: 1; bounding box: 49×34×47 Å

Secondary structure (DSSP, 8-state):
--B-TTSTT-B-HHHHHHHTT-----HHHHHHHHHHHHH-----------EEE-SSSSSPPEEE---TT--

Sequence (71 aa):
RAFNTDKAGQINRAEIFMLLRLDIQDERWLSAMVAIRDAMRVVGSKTYVRCYRRESREGAWQPVTIDLAKA